Protein AF-A0A445ESY9-F1 (afdb_monomer_lite)

Foldseek 3Di:
DDPDDPVPDPDDPVRVCVVCVVVVHDDDDADPPVRRCVVVVVVVVVVVVVVVVVVVPDDD

InterPro domains:
  IPR001806 Small GTPase [PF00071] (6-47)
  IPR001806 Small GTPase [PS51421] (1-60)
  IPR027417 P-loop containing nucleoside triphosphate hydrolase [G3DSA:3.40.50.300] (5-60)
  IPR027417 P-loop containing nucleoside triphosphate hydrolase [SSF52540] (7-53)

Secondary structure (DSSP, 8-state):
--SS-GGG-SS-HHHHHHHHHHHT------BTTTTBTHHHHHHHHHHHHHHHHHHHHS--

Structure (mmCIF, N/CA/C/O backbone):
data_AF-A0A445ESY9-F1
#
_entry.id   AF-A0A445ESY9-F1
#
loop_
_atom_site.group_PDB
_atom_site.id
_atom_site.type_symbol
_atom_site.label_atom_id
_atom_site.label_alt_id
_atom_site.label_comp_id
_atom_site.label_asym_id
_atom_site.label_entity_id
_atom_site.label_seq_id
_atom_site.pdbx_PDB_ins_code
_atom_site.Cartn_x
_atom_site.Cartn_y
_atom_site.Cartn_z
_atom_site.occupancy
_atom_site.B_iso_or_equiv
_atom_site.auth_seq_id
_atom_site.auth_comp_id
_atom_site.auth_asym_id
_atom_site.auth_atom_id
_atom_site.pdbx_PDB_model_num
ATOM 1 N N . MET A 1 1 ? 11.928 8.248 -10.301 1.00 46.00 1 MET A N 1
ATOM 2 C CA . MET A 1 1 ? 11.431 7.503 -11.476 1.00 46.00 1 MET A CA 1
ATOM 3 C C . MET A 1 1 ? 11.580 6.033 -11.138 1.00 46.00 1 MET A C 1
ATOM 5 O O . MET A 1 1 ? 12.708 5.567 -11.017 1.00 46.00 1 MET A O 1
ATOM 9 N N . ALA A 1 2 ? 10.473 5.372 -10.799 1.00 51.84 2 ALA A N 1
ATOM 10 C CA . ALA A 1 2 ? 10.479 3.981 -10.360 1.00 51.84 2 ALA A CA 1
ATOM 11 C C . ALA A 1 2 ? 11.094 3.085 -11.449 1.00 51.84 2 ALA A C 1
ATOM 13 O O . ALA A 1 2 ? 10.847 3.281 -12.635 1.00 51.84 2 ALA A O 1
ATOM 14 N N . LEU A 1 3 ? 11.930 2.127 -11.043 1.00 56.12 3 LEU A N 1
ATOM 15 C CA . LEU A 1 3 ? 12.656 1.211 -11.936 1.00 56.12 3 LEU A CA 1
ATOM 16 C C . LEU A 1 3 ? 11.811 -0.002 -12.373 1.00 56.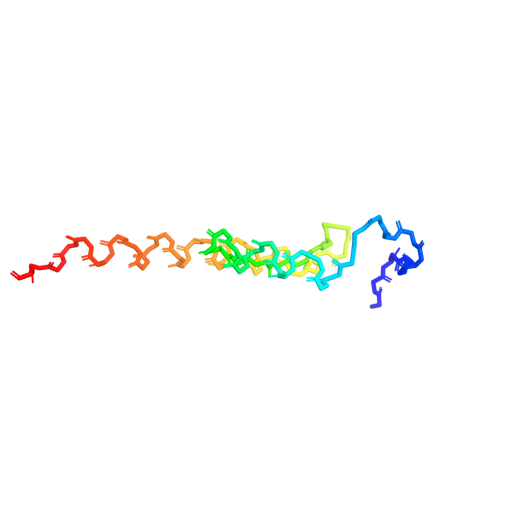12 3 LEU A C 1
ATOM 18 O O . LEU A 1 3 ? 12.382 -1.020 -12.755 1.00 56.12 3 LEU A O 1
ATOM 22 N N . PHE A 1 4 ? 10.483 0.083 -12.293 1.00 64.56 4 PHE A N 1
ATOM 23 C CA . PHE A 1 4 ? 9.576 -1.000 -12.667 1.00 64.56 4 PHE A CA 1
ATOM 24 C C . PHE A 1 4 ? 8.776 -0.592 -13.896 1.00 64.56 4 PHE A C 1
ATOM 26 O O . PHE A 1 4 ? 8.221 0.507 -13.950 1.00 64.56 4 PHE A O 1
ATOM 33 N N . GLN A 1 5 ? 8.742 -1.470 -14.892 1.00 75.31 5 GLN A N 1
ATOM 34 C CA . GLN A 1 5 ? 7.868 -1.298 -16.038 1.00 75.31 5 GLN A CA 1
ATOM 35 C C . GLN A 1 5 ? 6.443 -1.642 -15.611 1.00 75.31 5 GLN A C 1
ATOM 37 O O . GLN A 1 5 ? 6.184 -2.747 -15.148 1.00 75.31 5 GLN A O 1
ATOM 42 N N . GLU A 1 6 ? 5.507 -0.713 -15.805 1.00 80.62 6 GLU A N 1
ATOM 43 C CA . GLU A 1 6 ? 4.083 -0.942 -15.516 1.00 80.62 6 GLU A CA 1
ATOM 44 C C . GLU A 1 6 ? 3.550 -2.193 -16.240 1.00 80.62 6 GLU A C 1
ATOM 46 O O . GLU A 1 6 ? 2.710 -2.914 -15.716 1.00 80.62 6 GLU A O 1
ATOM 51 N N . SER A 1 7 ? 4.118 -2.511 -17.408 1.00 87.25 7 SER A N 1
ATOM 52 C CA . SER A 1 7 ? 3.809 -3.707 -18.195 1.00 87.25 7 SER A CA 1
ATOM 53 C C . SER A 1 7 ? 4.230 -5.036 -17.558 1.00 87.25 7 SER A C 1
ATOM 55 O O . SER A 1 7 ? 3.768 -6.078 -18.007 1.00 87.25 7 SER A O 1
ATOM 57 N N . GLU A 1 8 ? 5.115 -5.031 -16.559 1.00 89.81 8 GLU A N 1
ATOM 58 C CA . GLU A 1 8 ? 5.548 -6.244 -15.847 1.00 89.81 8 GLU A CA 1
ATOM 59 C C . GLU A 1 8 ? 4.681 -6.547 -14.617 1.00 89.81 8 GLU A C 1
ATOM 61 O O . GLU A 1 8 ? 4.831 -7.600 -13.992 1.00 89.81 8 GLU A O 1
ATOM 66 N N . ARG A 1 9 ? 3.770 -5.641 -14.242 1.00 91.06 9 ARG A N 1
ATOM 67 C CA . ARG A 1 9 ? 2.883 -5.857 -13.103 1.00 91.06 9 ARG A CA 1
ATOM 68 C C . ARG A 1 9 ? 1.908 -6.992 -13.402 1.00 91.06 9 ARG A C 1
ATOM 70 O O . ARG A 1 9 ? 1.125 -6.927 -14.343 1.00 91.06 9 ARG A O 1
ATOM 77 N N . ALA A 1 10 ? 1.914 -8.005 -12.542 1.00 95.31 10 ALA A N 1
ATOM 78 C CA . ALA A 1 10 ? 0.899 -9.057 -12.553 1.00 95.31 10 ALA A CA 1
ATOM 79 C C . ALA A 1 10 ? -0.422 -8.617 -11.895 1.00 95.31 10 ALA A C 1
ATOM 81 O O . ALA A 1 10 ? -1.434 -9.286 -12.069 1.00 95.31 10 ALA A O 1
ATOM 82 N N . VAL A 1 11 ? -0.396 -7.528 -11.118 1.00 94.75 11 VAL A N 1
ATOM 83 C CA . VAL A 1 11 ? -1.542 -6.995 -10.373 1.00 94.75 11 VAL A CA 1
ATOM 84 C C . VAL A 1 11 ? -1.576 -5.483 -10.550 1.00 94.75 11 VAL A C 1
ATOM 86 O O . VAL A 1 11 ? -0.561 -4.808 -10.348 1.00 94.75 11 VAL A O 1
ATOM 89 N N . SER A 1 12 ? -2.737 -4.957 -10.926 1.00 94.12 12 SER A N 1
ATOM 90 C CA . SER A 1 12 ? -2.971 -3.518 -11.020 1.00 94.12 12 SER A CA 1
ATOM 91 C C . SER A 1 12 ? -3.143 -2.884 -9.640 1.00 94.12 12 SER A C 1
ATOM 93 O O . SER A 1 12 ? -3.520 -3.527 -8.654 1.00 94.12 12 SER A O 1
ATOM 95 N N . ARG A 1 13 ? -2.914 -1.573 -9.572 1.00 93.12 13 ARG A N 1
ATOM 96 C CA . ARG A 1 13 ? -3.158 -0.800 -8.355 1.00 93.12 13 ARG A CA 1
ATOM 97 C C . ARG A 1 13 ? -4.629 -0.865 -7.940 1.00 93.12 13 ARG A C 1
ATOM 99 O O . ARG A 1 13 ? -4.939 -0.960 -6.753 1.00 93.12 13 ARG A O 1
ATOM 106 N N . GLU A 1 14 ? -5.534 -0.805 -8.909 1.00 96.00 14 GLU A N 1
ATOM 107 C CA . GLU A 1 14 ? -6.980 -0.824 -8.704 1.00 96.00 14 GLU A CA 1
ATOM 108 C C . GLU A 1 14 ? -7.443 -2.143 -8.076 1.00 96.00 14 GLU A C 1
ATOM 110 O O . GLU A 1 14 ? -8.237 -2.114 -7.135 1.00 96.00 14 GLU A O 1
ATOM 115 N N . GLU A 1 15 ? -6.911 -3.281 -8.532 1.00 97.31 15 GLU A N 1
ATOM 116 C CA . GLU A 1 15 ? -7.184 -4.598 -7.938 1.00 97.31 15 GLU A CA 1
ATOM 117 C C . GLU A 1 15 ? -6.726 -4.663 -6.477 1.00 97.31 15 GLU A C 1
ATOM 119 O O . GLU A 1 15 ? -7.493 -5.074 -5.603 1.00 97.31 15 GLU A O 1
ATOM 124 N N . GLY A 1 16 ? -5.508 -4.194 -6.188 1.00 96.69 16 GLY A N 1
ATOM 125 C CA . GLY A 1 16 ? -5.000 -4.134 -4.817 1.00 96.69 16 GLY A CA 1
ATOM 126 C C . GLY A 1 16 ? -5.858 -3.243 -3.912 1.00 96.69 16 GLY A C 1
ATOM 127 O O . GLY A 1 16 ? -6.150 -3.605 -2.770 1.00 96.69 16 GLY A O 1
ATOM 128 N N . LEU A 1 17 ? -6.291 -2.081 -4.415 1.00 97.25 17 LEU A N 1
ATOM 129 C CA . LEU A 1 17 ? -7.128 -1.140 -3.663 1.00 97.25 17 LEU A CA 1
ATOM 130 C C . LEU A 1 17 ? -8.526 -1.708 -3.402 1.00 97.25 17 LEU A C 1
ATOM 132 O O . LEU A 1 17 ? -9.068 -1.521 -2.311 1.00 97.25 17 LEU A O 1
ATOM 136 N N . ALA A 1 18 ? -9.104 -2.402 -4.385 1.00 98.12 18 ALA A N 1
ATOM 137 C CA . ALA A 1 18 ? -10.398 -3.056 -4.246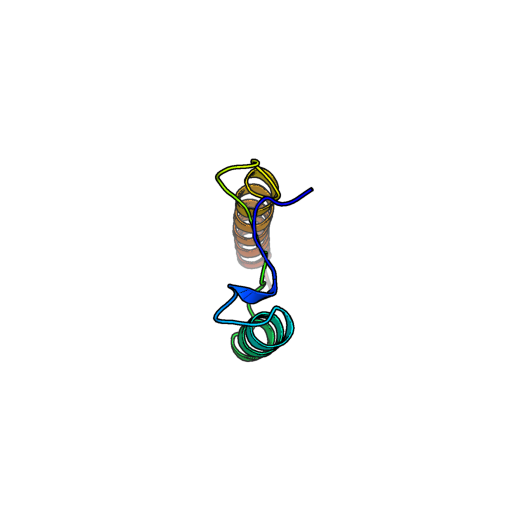 1.00 98.12 18 ALA A CA 1
ATOM 138 C C . ALA A 1 18 ? -10.364 -4.121 -3.141 1.00 98.12 18 ALA A C 1
ATOM 140 O O . ALA A 1 18 ? -11.224 -4.106 -2.258 1.00 98.12 18 ALA A O 1
ATOM 141 N N . LEU A 1 19 ? -9.333 -4.972 -3.131 1.00 97.75 19 LEU A N 1
ATOM 142 C CA . LEU A 1 19 ? -9.168 -5.996 -2.101 1.00 97.75 19 LEU A CA 1
ATOM 143 C C . LEU A 1 19 ? -8.912 -5.386 -0.715 1.00 97.75 19 LEU A C 1
ATOM 145 O O . LEU A 1 19 ? -9.499 -5.826 0.270 1.00 97.75 19 LEU A O 1
ATOM 149 N N . ALA A 1 20 ? -8.079 -4.346 -0.616 1.00 96.94 20 ALA A N 1
ATOM 150 C CA . ALA A 1 20 ? -7.833 -3.677 0.663 1.00 96.94 20 ALA A CA 1
ATOM 151 C C . ALA A 1 20 ? -9.125 -3.100 1.264 1.00 96.94 20 ALA A C 1
ATOM 153 O O . ALA A 1 20 ? -9.376 -3.240 2.463 1.00 96.94 20 ALA A O 1
ATOM 154 N N . LYS A 1 21 ? -9.989 -2.523 0.419 1.00 96.88 21 LYS A N 1
ATOM 155 C CA . LYS A 1 21 ? -11.315 -2.051 0.826 1.00 96.88 21 LYS A CA 1
ATOM 156 C C . LYS A 1 21 ? -12.209 -3.192 1.318 1.00 96.88 21 LYS A C 1
ATOM 158 O O . LYS A 1 21 ? -12.887 -3.012 2.325 1.00 96.88 21 LYS A O 1
ATOM 163 N N . GLU A 1 22 ? -12.216 -4.335 0.632 1.00 98.00 22 GLU A N 1
ATOM 164 C CA . GLU A 1 22 ? -12.980 -5.525 1.038 1.00 98.00 22 GLU A CA 1
ATOM 165 C C . GLU A 1 22 ? -12.526 -6.059 2.404 1.00 98.00 22 GLU A C 1
ATOM 167 O O . GLU A 1 22 ? -13.354 -6.361 3.260 1.00 98.00 22 GLU A O 1
ATOM 172 N N . LEU A 1 23 ? -11.214 -6.107 2.635 1.00 96.88 23 LEU A N 1
ATOM 173 C CA . LEU A 1 23 ? -10.621 -6.597 3.881 1.00 96.88 23 LEU A CA 1
ATOM 174 C C . LEU A 1 23 ? -10.639 -5.568 5.025 1.00 96.88 23 LEU A C 1
ATOM 176 O O . LEU A 1 23 ? -10.233 -5.889 6.141 1.00 96.88 23 LEU A O 1
ATOM 180 N N . GLY A 1 24 ? -11.069 -4.329 4.768 1.00 93.44 24 GLY A N 1
ATOM 181 C CA . GLY A 1 24 ? -11.029 -3.246 5.754 1.00 93.44 24 GLY A CA 1
ATOM 182 C C . GLY A 1 24 ? -9.605 -2.839 6.154 1.00 93.44 24 GLY A C 1
ATOM 183 O O . GLY A 1 24 ? -9.388 -2.353 7.264 1.00 93.44 24 GLY A O 1
ATOM 184 N N . CYS A 1 25 ? -8.627 -3.046 5.270 1.00 92.19 25 CYS A N 1
ATOM 185 C CA . CYS A 1 25 ? -7.230 -2.692 5.489 1.00 92.19 25 CYS A CA 1
ATOM 186 C C . CYS A 1 25 ? -6.761 -1.606 4.506 1.00 92.19 25 CYS A C 1
ATOM 188 O O . CYS A 1 25 ? -7.533 -1.038 3.735 1.00 92.19 25 CYS A O 1
ATOM 190 N N . PHE A 1 26 ? -5.482 -1.251 4.587 1.00 89.62 26 PHE A N 1
ATOM 191 C CA . PHE A 1 26 ? -4.863 -0.220 3.760 1.00 89.62 26 PHE A CA 1
ATOM 192 C C . PHE A 1 26 ? -3.868 -0.848 2.782 1.00 89.62 26 PHE A C 1
ATOM 194 O O . PHE A 1 26 ? -3.192 -1.817 3.124 1.00 89.62 26 PHE A O 1
ATOM 201 N N . LEU A 1 27 ? -3.758 -0.259 1.591 1.00 94.62 27 LEU A N 1
ATOM 202 C CA . LEU A 1 27 ? -2.758 -0.613 0.591 1.00 94.62 27 LEU A CA 1
ATOM 203 C C . LEU A 1 27 ? -1.744 0.524 0.425 1.00 94.62 27 LEU A C 1
ATOM 205 O O . LEU A 1 27 ? -2.129 1.658 0.142 1.00 94.62 27 LEU A O 1
ATOM 209 N N . LEU A 1 28 ? -0.457 0.179 0.483 1.00 94.19 28 LEU A N 1
ATOM 210 C CA . LEU A 1 28 ? 0.655 1.029 0.061 1.00 94.19 28 LEU A CA 1
ATOM 211 C C . LEU A 1 28 ? 1.583 0.232 -0.844 1.00 94.19 28 LEU A C 1
ATOM 213 O O . LEU A 1 28 ? 2.107 -0.803 -0.438 1.00 94.19 28 LEU A O 1
ATOM 217 N N . GLU A 1 29 ? 1.807 0.725 -2.055 1.00 94.31 29 GLU A N 1
ATOM 218 C CA . GLU A 1 29 ? 2.854 0.190 -2.920 1.00 94.31 29 GLU A CA 1
ATOM 219 C C . GLU A 1 29 ? 4.202 0.787 -2.513 1.00 94.31 29 GLU A C 1
ATOM 221 O O . GLU A 1 29 ? 4.297 1.991 -2.274 1.00 94.31 29 GLU A O 1
ATOM 226 N N . SER A 1 30 ? 5.248 -0.035 -2.445 1.00 94.12 30 SER A N 1
ATOM 227 C CA . SER A 1 30 ? 6.597 0.404 -2.087 1.00 94.12 30 SER A CA 1
ATOM 228 C C . SER A 1 30 ? 7.658 -0.254 -2.963 1.00 94.12 30 SER A C 1
ATOM 230 O O . SER A 1 30 ? 7.436 -1.286 -3.595 1.00 94.12 30 SER A O 1
ATOM 232 N N . SER A 1 31 ? 8.840 0.358 -3.004 1.00 92.31 31 SER A N 1
ATOM 233 C CA . SER A 1 31 ? 10.010 -0.167 -3.701 1.00 92.31 31 SER A CA 1
ATOM 234 C C . SER A 1 31 ? 11.192 -0.196 -2.748 1.00 92.31 31 SER A C 1
ATOM 236 O O . SER A 1 31 ? 11.834 0.823 -2.491 1.00 92.31 31 SER A O 1
ATOM 238 N N . ALA A 1 32 ? 11.543 -1.392 -2.277 1.00 93.38 32 ALA A N 1
ATOM 239 C CA . ALA A 1 32 ? 12.735 -1.591 -1.453 1.00 93.38 32 ALA A CA 1
ATOM 240 C C . ALA A 1 32 ? 14.022 -1.142 -2.171 1.00 93.38 32 ALA A C 1
ATOM 242 O O . ALA A 1 32 ? 14.942 -0.628 -1.542 1.00 93.38 32 ALA A O 1
ATOM 243 N N . LYS A 1 33 ? 14.070 -1.282 -3.504 1.00 91.94 33 LYS A N 1
ATOM 244 C CA . LYS A 1 33 ? 15.235 -0.929 -4.329 1.00 91.94 33 LYS A CA 1
ATOM 245 C C . LYS A 1 33 ? 15.490 0.577 -4.379 1.00 91.94 33 LYS A C 1
ATOM 247 O O . LYS A 1 33 ? 16.640 1.000 -4.330 1.00 91.94 33 LYS A O 1
ATOM 252 N N . THR A 1 34 ? 14.432 1.374 -4.522 1.00 92.25 34 THR A N 1
ATOM 253 C CA . THR A 1 34 ? 14.525 2.844 -4.623 1.00 92.25 34 THR A CA 1
ATOM 254 C C . THR A 1 34 ? 14.203 3.550 -3.310 1.00 92.25 34 THR A C 1
ATOM 256 O O . THR A 1 34 ? 14.267 4.775 -3.264 1.00 92.25 34 THR A O 1
ATOM 259 N N . ARG A 1 35 ? 13.874 2.792 -2.255 1.00 93.94 35 ARG A N 1
ATOM 260 C CA . ARG A 1 35 ? 13.393 3.271 -0.950 1.00 93.94 35 ARG A CA 1
ATOM 261 C C . ARG A 1 35 ? 12.031 3.981 -0.998 1.00 93.94 35 ARG A C 1
ATOM 263 O O . ARG A 1 35 ? 11.598 4.552 -0.003 1.00 93.94 35 ARG A O 1
ATOM 270 N N . GLU A 1 36 ? 11.332 3.938 -2.127 1.00 94.44 36 GLU A N 1
ATOM 271 C CA . GLU A 1 36 ? 10.034 4.597 -2.279 1.00 94.44 36 GLU A CA 1
ATOM 272 C C . GLU A 1 36 ? 9.001 3.959 -1.347 1.00 94.44 36 GLU A C 1
ATOM 274 O O . GLU A 1 36 ? 8.832 2.738 -1.349 1.00 94.44 36 GLU A O 1
ATOM 279 N N . ASN A 1 37 ? 8.350 4.794 -0.534 1.00 94.88 37 ASN A N 1
ATOM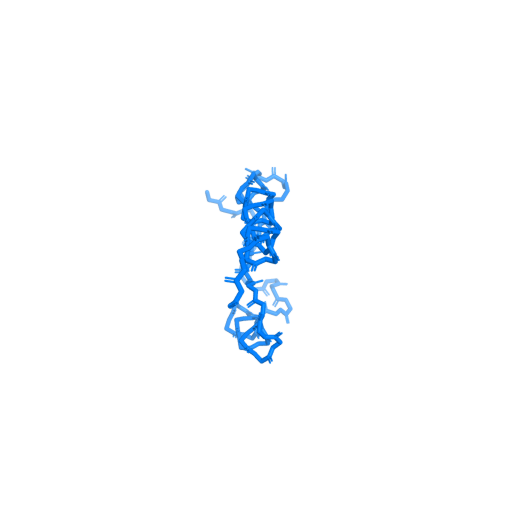 280 C CA . ASN A 1 37 ? 7.318 4.441 0.447 1.00 94.88 37 ASN A CA 1
ATOM 281 C C . ASN A 1 37 ? 7.729 3.418 1.521 1.00 94.88 37 ASN A C 1
ATOM 283 O O . ASN A 1 37 ? 6.889 3.018 2.319 1.00 94.88 37 ASN A O 1
ATOM 287 N N . VAL A 1 38 ? 9.004 3.017 1.593 1.00 96.19 38 VAL A N 1
ATOM 288 C CA . VAL A 1 38 ? 9.470 2.024 2.575 1.00 96.19 38 VAL A CA 1
ATOM 289 C C . VAL A 1 38 ? 9.291 2.544 3.998 1.00 96.19 38 VAL A C 1
ATOM 291 O O . VAL A 1 38 ? 8.717 1.846 4.822 1.00 96.19 38 VAL A O 1
ATOM 294 N N . GLU A 1 39 ? 9.738 3.768 4.286 1.00 96.94 39 GLU A N 1
ATOM 295 C CA . GLU A 1 39 ? 9.581 4.383 5.616 1.00 96.94 39 GLU A CA 1
ATOM 296 C C . GLU A 1 39 ? 8.103 4.587 5.963 1.00 96.94 39 GLU A C 1
ATOM 298 O O . GLU A 1 39 ? 7.654 4.148 7.021 1.00 96.94 39 GLU A O 1
ATOM 303 N N . GLN A 1 40 ? 7.327 5.120 5.016 1.00 95.50 40 GLN A N 1
ATOM 304 C CA . GLN A 1 40 ? 5.891 5.329 5.183 1.00 95.50 40 GLN A CA 1
ATOM 305 C C . GLN A 1 40 ? 5.139 4.022 5.499 1.00 95.50 40 GLN A C 1
ATOM 307 O O . GLN A 1 40 ? 4.232 4.039 6.326 1.00 95.50 40 GLN A O 1
ATOM 312 N N . CYS A 1 41 ? 5.518 2.878 4.907 1.00 94.44 41 CYS A N 1
ATOM 313 C CA . CYS A 1 41 ? 4.925 1.578 5.252 1.00 94.44 41 CYS A CA 1
ATOM 314 C C . CYS A 1 41 ? 5.032 1.272 6.751 1.00 94.44 41 CYS A C 1
ATOM 316 O O . CYS A 1 41 ? 4.069 0.787 7.345 1.00 94.44 41 CYS A O 1
ATOM 318 N N . PHE A 1 42 ? 6.191 1.536 7.359 1.00 94.81 42 PHE A N 1
ATOM 319 C CA . PHE A 1 42 ? 6.408 1.270 8.780 1.00 94.81 42 PHE A CA 1
ATOM 320 C C . PHE A 1 42 ? 5.736 2.318 9.668 1.00 94.81 42 PHE A C 1
ATOM 322 O O . PHE A 1 42 ? 5.149 1.949 10.683 1.00 94.81 42 PHE A O 1
ATOM 329 N N . GLU A 1 43 ? 5.776 3.594 9.282 1.00 94.81 43 GLU A N 1
ATOM 330 C CA . GLU A 1 43 ? 5.123 4.680 10.022 1.00 94.81 43 GLU A CA 1
ATOM 331 C C . GLU A 1 43 ? 3.603 4.490 10.087 1.00 94.81 43 GLU A C 1
ATOM 333 O O . GLU A 1 43 ? 3.029 4.498 11.174 1.00 94.81 43 GLU A O 1
ATOM 338 N N . GLU A 1 44 ? 2.953 4.233 8.950 1.00 92.19 44 GLU A N 1
ATOM 339 C CA . GLU A 1 44 ? 1.505 3.994 8.874 1.00 92.19 44 GLU A CA 1
ATOM 340 C C . GLU A 1 44 ? 1.084 2.768 9.691 1.00 92.19 44 GLU A C 1
ATOM 342 O O . GLU A 1 44 ? 0.058 2.783 10.377 1.00 92.19 44 GLU A O 1
ATOM 347 N N . LEU A 1 45 ? 1.885 1.698 9.651 1.00 91.56 45 LEU A N 1
ATOM 348 C CA . LEU A 1 45 ? 1.626 0.504 10.448 1.00 91.56 45 LEU A CA 1
ATOM 349 C C . LEU A 1 45 ? 1.738 0.803 11.947 1.00 91.56 45 LEU A C 1
ATOM 351 O O . LEU A 1 45 ? 0.838 0.441 12.704 1.00 91.56 45 LEU A O 1
ATOM 355 N N . ALA A 1 46 ? 2.811 1.474 12.373 1.00 93.44 46 ALA A N 1
ATOM 356 C CA . ALA A 1 46 ? 3.030 1.823 13.773 1.00 93.44 46 ALA A CA 1
ATOM 357 C C . ALA A 1 46 ? 1.929 2.754 14.305 1.00 93.44 46 ALA A C 1
ATOM 359 O O . ALA A 1 46 ? 1.372 2.499 15.371 1.00 93.44 46 ALA A O 1
ATOM 360 N N . LEU A 1 47 ? 1.554 3.784 13.539 1.00 90.50 47 LEU A N 1
ATOM 361 C CA . LEU A 1 47 ? 0.475 4.707 13.899 1.00 90.50 47 LEU A CA 1
ATOM 362 C C . LEU A 1 47 ? -0.872 3.993 14.041 1.00 90.50 47 LEU A C 1
ATOM 364 O O . LEU A 1 47 ? -1.614 4.269 14.981 1.00 90.50 47 LEU A O 1
ATOM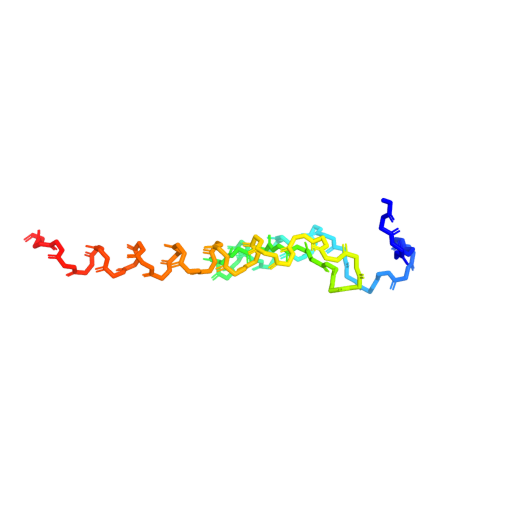 368 N N . LYS A 1 48 ? -1.193 3.044 13.151 1.00 86.31 48 LYS A N 1
ATOM 369 C CA . LYS A 1 48 ? -2.423 2.245 13.273 1.00 86.31 48 LYS A CA 1
ATOM 370 C C . LYS A 1 48 ? -2.444 1.403 14.547 1.00 86.31 48 LYS A C 1
ATOM 372 O O . LYS A 1 48 ? -3.490 1.347 15.183 1.00 86.31 48 LYS A O 1
ATOM 377 N N . GLN A 1 49 ? -1.325 0.783 14.920 1.00 85.81 49 GLN A N 1
ATOM 378 C CA . GLN A 1 49 ? -1.236 -0.000 16.159 1.00 85.81 49 GLN A CA 1
ATOM 379 C C . GLN A 1 49 ? -1.425 0.892 17.394 1.00 85.81 49 GLN A C 1
ATOM 381 O O . GLN A 1 49 ? -2.278 0.610 18.231 1.00 85.81 49 GLN A O 1
ATOM 386 N N . LEU A 1 50 ? -0.724 2.029 17.453 1.00 86.56 50 LEU A N 1
ATOM 387 C CA . LEU A 1 50 ? -0.848 2.985 18.560 1.00 86.56 50 LEU A CA 1
ATOM 388 C C . LEU A 1 50 ? -2.278 3.529 18.705 1.00 86.56 50 LEU A C 1
ATOM 390 O O . LEU A 1 50 ? -2.806 3.600 19.814 1.00 86.56 50 LEU A O 1
ATOM 394 N N . ASN A 1 51 ? -2.929 3.868 17.589 1.00 82.19 51 ASN A N 1
ATOM 395 C CA . ASN A 1 51 ? -4.308 4.359 17.605 1.00 82.19 51 ASN A CA 1
ATOM 396 C C . ASN A 1 51 ? -5.314 3.273 18.027 1.00 82.19 51 ASN A C 1
ATOM 398 O O . ASN A 1 51 ? -6.333 3.580 18.640 1.00 82.19 51 ASN A O 1
ATOM 402 N N . GLN A 1 52 ? -5.053 1.998 17.720 1.00 76.88 52 GLN A N 1
ATOM 403 C CA . GLN A 1 52 ? -5.889 0.896 18.208 1.00 76.88 52 GLN A CA 1
ATOM 404 C C . GLN A 1 52 ? -5.756 0.713 19.72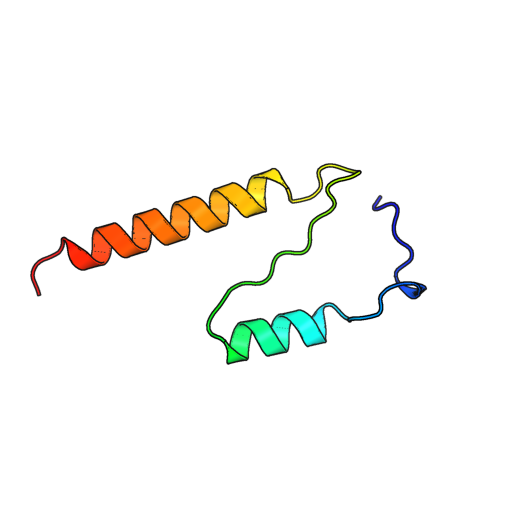5 1.00 76.88 52 GLN A C 1
ATOM 406 O O . GLN A 1 52 ? -6.757 0.484 20.402 1.00 76.88 52 GLN A O 1
ATOM 411 N N . GLU A 1 53 ? -4.550 0.858 20.273 1.00 71.19 53 GLU A N 1
ATOM 412 C CA . GLU A 1 53 ? -4.308 0.762 21.717 1.00 71.19 53 GLU A CA 1
ATOM 413 C C . GLU A 1 53 ? -4.970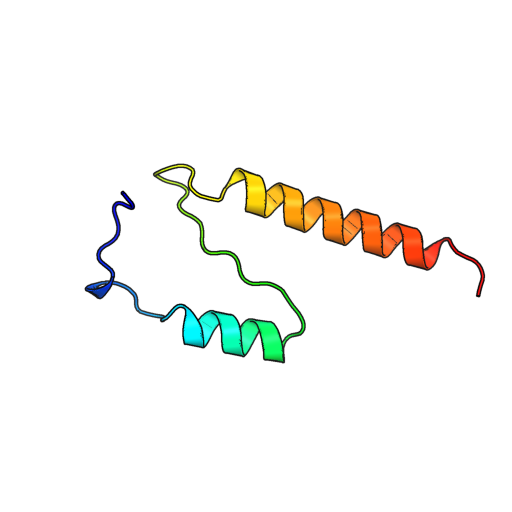 1.910 22.501 1.00 71.19 53 GLU A C 1
ATOM 415 O O . GLU A 1 53 ? -5.533 1.677 23.576 1.00 71.19 53 GLU A O 1
ATOM 420 N N . SER A 1 54 ? -4.991 3.135 21.957 1.00 62.47 54 SER A N 1
ATOM 421 C CA . SER A 1 54 ? -5.646 4.275 22.617 1.00 62.47 54 SER A CA 1
ATOM 422 C C . SER A 1 54 ? -7.164 4.110 22.761 1.00 62.47 54 SER A C 1
ATOM 424 O O . SER A 1 54 ? -7.724 4.473 23.800 1.00 62.47 54 SER A O 1
ATOM 426 N N . GLU A 1 55 ? -7.828 3.503 21.773 1.00 57.69 55 GLU A N 1
ATOM 427 C CA . GLU A 1 55 ? -9.281 3.258 21.783 1.00 57.69 55 GLU A CA 1
ATOM 428 C C . GLU A 1 55 ? -9.704 2.199 22.818 1.00 57.69 55 GLU A C 1
ATOM 430 O O . GLU A 1 55 ? -10.823 2.234 23.326 1.00 57.69 55 GLU A O 1
ATOM 435 N N . ILE A 1 56 ? -8.811 1.273 23.188 1.00 58.75 56 ILE A N 1
ATOM 436 C CA . ILE A 1 56 ? -9.086 0.237 24.202 1.00 58.75 56 ILE A CA 1
ATOM 437 C C . ILE A 1 56 ? -8.958 0.807 25.627 1.00 58.75 56 ILE A C 1
ATOM 439 O O . ILE A 1 56 ? -9.619 0.332 26.550 1.00 58.75 56 ILE A O 1
ATOM 443 N N . SER A 1 57 ? -8.123 1.834 25.815 1.00 57.41 57 SER A N 1
ATOM 444 C CA . SER A 1 57 ? -7.868 2.454 27.126 1.00 57.41 57 SER A CA 1
ATOM 445 C C . SER A 1 57 ? -8.910 3.492 27.560 1.00 57.41 57 SER A C 1
ATOM 447 O O . SER A 1 57 ? -8.946 3.874 28.732 1.00 57.41 57 SER A O 1
ATOM 449 N N . SER A 1 58 ? -9.764 3.946 26.640 1.00 49.00 58 SER A N 1
ATOM 450 C CA . SER A 1 58 ? -10.827 4.900 26.953 1.00 49.00 58 SER A CA 1
ATOM 451 C C . SER A 1 58 ? -12.027 4.154 27.560 1.00 49.00 58 SER A C 1
ATOM 453 O O . SER A 1 58 ? -12.540 3.229 26.925 1.00 49.00 58 SER A O 1
ATOM 455 N N . PRO A 1 59 ? -12.503 4.506 28.774 1.00 53.44 59 PRO A N 1
ATOM 456 C CA . PRO A 1 59 ? -13.714 3.906 29.320 1.00 53.44 59 PRO A CA 1
ATOM 457 C C . PRO A 1 59 ? -14.908 4.272 28.429 1.00 53.44 59 PRO A C 1
ATOM 459 O O . PRO A 1 59 ? -15.105 5.448 28.122 1.00 53.44 59 PRO A O 1
ATOM 462 N N . LYS A 1 60 ? -15.683 3.264 28.013 1.00 56.75 60 LYS A N 1
ATOM 463 C CA . LYS A 1 60 ? -17.015 3.457 27.420 1.00 56.75 60 LYS A CA 1
ATOM 464 C C . LYS A 1 60 ? -18.014 3.955 28.456 1.00 56.75 60 LYS A C 1
ATOM 466 O O . LYS A 1 60 ? -17.918 3.502 29.619 1.00 56.75 60 LYS A O 1
#

pLDDT: mean 85.37, std 15.16, range [46.0, 98.12]

Radius of gyration: 15.47 Å; chains: 1; bounding box: 32×17×48 Å

Sequence (60 aa):
MALFQESERAVSREEGLALAKELGCFLLESSAKTRENVEQCFEELALKQLNQESEISSPK

Organism: Arachis hypogaea (NCBI:txid3818)